Protein AF-A0A920V8M3-F1 (afdb_monomer)

Mean predicted aligned error: 4.33 Å

Solvent-accessible surface area (backbone atoms only — not comparable to full-atom values): 5786 Å² total; per-residue (Å²): 104,64,80,65,46,64,76,79,53,46,69,82,74,46,95,46,89,84,60,59,74,86,67,66,37,72,66,53,46,42,74,74,75,48,91,68,77,54,59,65,54,38,44,53,54,52,53,56,46,32,76,75,71,44,91,77,96,76,86,83,84,87,78,88,79,68,88,48,63,67,62,50,50,50,51,52,51,42,42,62,73,56,25,46,66,68,74,72,112

Nearest PDB structures (foldseek):
  4uwm-assembly1_A  TM=8.242E-01  e=7.906E-02  Pseudomonas putida
  4uwm-assembly1_B  TM=8.291E-01  e=1.209E-01  Pseudomonas putida

Foldseek 3Di:
DCVCPVVPPVVVQDPDPPDDSVPSDPVSSCVPPPQDDALVSSLVVVVVVCVVVPDDDDDDDDDDDCPPPVVSVVVVVSCVPPNVVVVVD

Secondary structure (DSSP, 8-state):
-HHHHTTS-GGGG-SSTTS-GGG--HHHHHHHH---SSHHHHHHHHHHHHHHH---S---------SSHHHHHHHHHHIIIIIHHHH--

Sequence (89 aa):
MKKLIGNGRPDLFKHDRDMPDSDVTLDYVLDSMVICGTSESVVEQIEAFKDITGEFGTLVYAAHDWVNPELSKRSMELMANEVMPRLNK

pLDDT: mean 90.85, std 8.12, range [57.75, 98.44]

Structure (mmCIF, N/CA/C/O backbone):
data_AF-A0A920V8M3-F1
#
_entry.id   AF-A0A920V8M3-F1
#
loop_
_atom_site.group_PDB
_atom_site.id
_atom_site.type_symbol
_atom_site.label_atom_id
_atom_site.label_alt_id
_atom_site.label_comp_id
_atom_site.label_asym_id
_atom_site.label_entity_id
_atom_site.label_seq_id
_atom_site.pdbx_PDB_ins_code
_atom_site.Cartn_x
_atom_site.Cartn_y
_atom_site.Cartn_z
_atom_site.occupancy
_atom_site.B_iso_or_equiv
_atom_site.auth_seq_id
_atom_site.auth_comp_id
_atom_site.auth_asym_id
_atom_site.auth_atom_id
_atom_site.pdbx_PDB_model_num
ATOM 1 N N . MET A 1 1 ? 18.197 0.589 -10.719 1.00 57.75 1 MET A N 1
ATOM 2 C CA . MET A 1 1 ? 17.686 -0.431 -11.666 1.00 57.75 1 MET A CA 1
ATOM 3 C C . MET A 1 1 ? 18.342 -1.804 -11.526 1.00 57.75 1 MET A C 1
ATOM 5 O O . MET A 1 1 ? 17.615 -2.785 -11.469 1.00 57.75 1 MET A O 1
ATOM 9 N N . LYS A 1 2 ? 19.679 -1.915 -11.393 1.00 61.53 2 LYS A N 1
ATOM 10 C CA . LYS A 1 2 ? 20.377 -3.221 -11.301 1.00 61.53 2 LYS A CA 1
ATOM 11 C C . LYS A 1 2 ? 19.827 -4.173 -10.216 1.00 61.53 2 LYS A C 1
ATOM 13 O O . LYS A 1 2 ? 19.920 -5.374 -10.388 1.00 61.53 2 LYS A O 1
ATOM 18 N N . LYS A 1 3 ? 19.216 -3.658 -9.138 1.00 71.00 3 LYS A N 1
ATOM 19 C CA . LYS A 1 3 ? 18.602 -4.473 -8.070 1.00 71.00 3 LYS A CA 1
ATOM 20 C C . LYS A 1 3 ? 17.269 -5.136 -8.470 1.00 71.00 3 LYS A C 1
ATOM 22 O O . LYS A 1 3 ? 17.029 -6.253 -8.040 1.00 71.00 3 LYS A O 1
ATOM 27 N N . LEU A 1 4 ? 16.430 -4.470 -9.275 1.00 75.44 4 LEU A N 1
ATOM 28 C CA . LEU A 1 4 ? 15.112 -4.987 -9.686 1.00 75.44 4 LEU A CA 1
ATOM 29 C C . LEU A 1 4 ? 15.243 -5.976 -10.854 1.00 75.44 4 LEU A C 1
ATOM 31 O O . LEU A 1 4 ? 14.701 -7.072 -10.811 1.00 75.44 4 LEU A O 1
ATOM 35 N N . ILE A 1 5 ? 16.034 -5.619 -11.868 1.00 81.19 5 ILE A N 1
ATOM 36 C CA . ILE A 1 5 ? 16.174 -6.414 -13.100 1.00 81.19 5 ILE A CA 1
ATOM 37 C C . ILE A 1 5 ? 17.410 -7.327 -13.050 1.00 81.19 5 ILE A C 1
ATOM 39 O O . ILE A 1 5 ? 17.397 -8.455 -13.534 1.00 81.19 5 ILE A O 1
ATOM 43 N N . GLY A 1 6 ? 18.501 -6.868 -12.431 1.00 76.25 6 GLY A N 1
ATOM 44 C CA . GLY A 1 6 ? 19.824 -7.495 -12.552 1.00 76.25 6 GLY A CA 1
ATOM 45 C C . GLY A 1 6 ? 20.010 -8.819 -11.809 1.00 76.25 6 GLY A C 1
ATOM 46 O O . GLY A 1 6 ? 21.049 -9.445 -11.985 1.00 76.25 6 GLY A O 1
ATOM 47 N N . ASN A 1 7 ? 19.016 -9.266 -11.034 1.00 78.12 7 ASN A N 1
ATOM 48 C CA . ASN A 1 7 ? 18.996 -10.594 -10.407 1.00 78.12 7 ASN A CA 1
ATOM 49 C C . ASN A 1 7 ? 18.264 -11.654 -11.262 1.00 78.12 7 ASN A C 1
ATOM 51 O O . ASN A 1 7 ? 18.017 -12.759 -10.783 1.00 78.12 7 ASN A O 1
ATOM 55 N N . GLY A 1 8 ? 17.908 -11.337 -12.516 1.00 78.00 8 GLY A N 1
ATOM 56 C CA . GLY A 1 8 ? 17.398 -12.309 -13.495 1.00 78.00 8 GLY A CA 1
ATOM 57 C C . GLY A 1 8 ? 15.927 -12.701 -13.330 1.00 78.00 8 GLY A C 1
ATOM 58 O O . GLY A 1 8 ? 15.523 -13.758 -13.809 1.00 78.00 8 GLY A O 1
ATOM 59 N N . ARG A 1 9 ? 15.123 -11.889 -12.629 1.00 82.62 9 ARG A N 1
ATOM 60 C CA . ARG A 1 9 ? 13.674 -12.110 -12.437 1.00 82.62 9 ARG A CA 1
ATOM 61 C C . ARG A 1 9 ? 12.831 -10.832 -12.635 1.00 82.62 9 ARG A C 1
ATOM 63 O O . ARG A 1 9 ? 11.992 -10.544 -11.783 1.00 82.62 9 ARG A O 1
ATOM 70 N N . PRO A 1 10 ? 13.027 -10.064 -13.725 1.00 85.19 10 PRO A N 1
ATOM 71 C CA . PRO A 1 10 ? 12.270 -8.831 -13.964 1.00 85.19 10 PRO A CA 1
ATOM 72 C C . PRO A 1 10 ? 10.761 -9.073 -14.108 1.00 85.19 10 PRO A C 1
ATOM 74 O O . PRO A 1 10 ? 9.972 -8.216 -13.727 1.00 85.19 10 PRO A O 1
ATOM 77 N N . ASP A 1 11 ? 10.358 -10.260 -14.572 1.00 88.62 11 ASP A N 1
ATOM 78 C CA . ASP A 1 11 ? 8.952 -10.628 -14.787 1.00 88.62 11 ASP A CA 1
ATOM 79 C C . ASP A 1 11 ? 8.092 -10.596 -13.517 1.00 88.62 11 ASP A C 1
ATOM 81 O O . ASP A 1 11 ? 6.875 -10.512 -13.614 1.00 88.62 11 ASP A O 1
ATOM 85 N N . LEU A 1 12 ? 8.698 -10.634 -12.323 1.00 88.38 12 LEU A N 1
ATOM 86 C CA . LEU A 1 12 ? 7.966 -10.499 -11.057 1.00 88.38 12 LEU A CA 1
ATOM 87 C C . LEU A 1 12 ? 7.331 -9.118 -10.872 1.00 88.38 12 LEU A C 1
ATOM 89 O O . LEU A 1 12 ? 6.433 -8.972 -10.051 1.00 88.38 12 LEU A O 1
ATOM 93 N N . PHE A 1 13 ? 7.825 -8.117 -11.596 1.00 90.31 13 PHE A N 1
ATOM 94 C CA . PHE A 1 13 ? 7.393 -6.733 -11.462 1.00 90.31 13 PHE A CA 1
ATOM 95 C C . PHE A 1 13 ? 6.535 -6.272 -12.647 1.00 90.31 13 PHE A C 1
ATOM 97 O O . PHE A 1 13 ? 6.002 -5.166 -12.627 1.00 90.31 13 PHE A O 1
ATOM 104 N N . LYS A 1 14 ? 6.396 -7.088 -13.695 1.00 92.69 14 LYS A N 1
ATOM 105 C CA . LYS A 1 14 ? 5.644 -6.720 -14.896 1.00 92.69 14 LYS A CA 1
ATOM 106 C C . LYS A 1 14 ? 4.181 -7.133 -14.762 1.00 92.69 14 LYS A C 1
ATOM 108 O O . LYS A 1 14 ? 3.891 -8.261 -14.376 1.00 92.69 14 LYS A O 1
ATOM 113 N N . HIS A 1 15 ? 3.270 -6.240 -15.139 1.00 90.50 15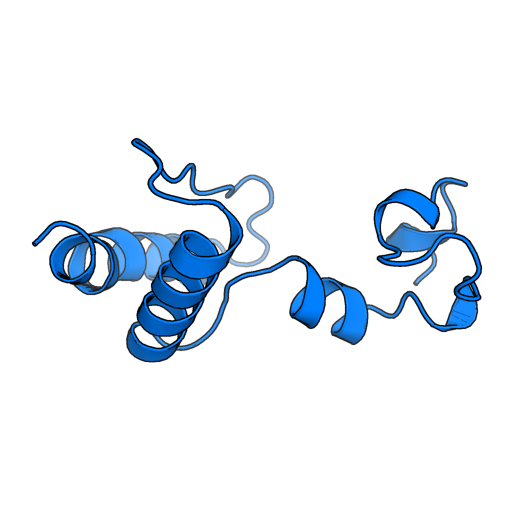 HIS A N 1
ATOM 114 C CA . HIS A 1 15 ? 1.849 -6.575 -15.262 1.00 90.50 15 HIS A CA 1
ATOM 115 C C . HIS A 1 15 ? 1.563 -7.402 -16.530 1.00 90.50 15 HIS A C 1
ATOM 117 O O . HIS A 1 15 ? 0.637 -8.209 -16.539 1.00 90.50 15 HIS A O 1
ATOM 123 N N . ASP A 1 16 ? 2.385 -7.232 -17.573 1.00 91.81 16 ASP A N 1
ATOM 124 C CA . ASP A 1 16 ? 2.370 -8.006 -18.815 1.00 91.81 16 ASP A CA 1
ATOM 125 C C . ASP A 1 16 ? 3.755 -8.622 -19.064 1.00 91.81 16 ASP A C 1
ATOM 127 O O . ASP A 1 16 ? 4.786 -7.962 -18.931 1.00 91.81 16 ASP A O 1
ATOM 131 N N . ARG A 1 17 ? 3.789 -9.895 -19.453 1.00 89.56 17 ARG A N 1
ATOM 132 C CA . ARG A 1 17 ? 5.032 -10.619 -19.742 1.00 89.56 17 ARG A CA 1
ATOM 133 C C . ARG A 1 17 ? 5.783 -10.051 -20.947 1.00 89.56 17 ARG A C 1
ATOM 135 O O . ARG A 1 17 ? 7.006 -10.189 -20.985 1.00 89.56 17 ARG A O 1
ATOM 142 N N . ASP A 1 18 ? 5.084 -9.405 -21.876 1.00 93.50 18 ASP A N 1
ATOM 143 C CA . ASP A 1 18 ? 5.679 -8.824 -23.084 1.00 93.50 18 ASP A CA 1
ATOM 144 C C . ASP A 1 18 ? 6.248 -7.410 -22.853 1.00 93.50 18 ASP A C 1
ATOM 146 O O . ASP A 1 18 ? 6.935 -6.862 -23.719 1.00 93.50 18 ASP A O 1
ATOM 150 N N . MET A 1 19 ? 6.025 -6.822 -21.670 1.00 93.75 19 MET A N 1
ATOM 151 C CA . MET A 1 19 ? 6.607 -5.534 -21.288 1.00 93.75 19 MET A CA 1
ATOM 152 C C . MET A 1 19 ? 8.149 -5.612 -21.301 1.00 93.75 19 MET A C 1
ATOM 154 O O . MET A 1 19 ? 8.729 -6.541 -20.718 1.00 93.75 19 MET A O 1
ATOM 158 N N . PRO A 1 20 ? 8.850 -4.652 -21.935 1.00 93.31 20 PRO A N 1
ATOM 159 C CA . PRO A 1 20 ? 10.304 -4.679 -22.003 1.00 93.31 20 PRO A CA 1
ATOM 160 C C . PRO A 1 20 ? 10.919 -4.398 -20.626 1.00 93.31 20 PRO A C 1
ATOM 162 O O . PRO A 1 20 ? 10.436 -3.569 -19.858 1.00 93.31 20 PRO A O 1
ATOM 165 N N . ASP A 1 21 ? 12.038 -5.058 -20.318 1.00 91.69 21 ASP A N 1
ATOM 166 C CA . ASP A 1 21 ? 12.721 -4.908 -19.023 1.00 91.69 21 ASP A CA 1
ATOM 167 C C . ASP A 1 21 ? 13.119 -3.456 -18.721 1.00 91.69 21 ASP A C 1
ATOM 169 O O . ASP A 1 21 ? 13.168 -3.061 -17.558 1.00 91.69 21 ASP A O 1
ATOM 173 N N . SER A 1 22 ? 13.398 -2.653 -19.754 1.00 91.12 22 SER A N 1
ATOM 174 C CA . SER A 1 22 ? 13.737 -1.231 -19.616 1.00 91.12 22 SER A CA 1
ATOM 175 C C . SER A 1 22 ? 12.654 -0.418 -18.917 1.00 91.12 22 SER A C 1
ATOM 177 O O . SER A 1 22 ? 12.978 0.569 -18.256 1.00 91.12 22 SER A O 1
ATOM 179 N N . ASP A 1 23 ? 11.401 -0.849 -19.040 1.00 91.62 23 ASP A N 1
ATOM 180 C CA . ASP A 1 23 ? 10.245 -0.115 -18.542 1.00 91.62 23 ASP A CA 1
ATOM 181 C C . ASP A 1 23 ? 9.943 -0.472 -17.078 1.00 91.62 23 ASP A C 1
ATOM 183 O O . ASP A 1 23 ? 9.154 0.208 -16.426 1.00 91.62 23 ASP A O 1
ATOM 187 N N . VAL A 1 24 ? 10.618 -1.485 -16.515 1.00 92.00 24 VAL A N 1
ATOM 188 C CA . VAL A 1 24 ? 10.557 -1.830 -15.084 1.00 92.00 24 VAL A CA 1
ATOM 189 C C . VAL A 1 24 ? 11.394 -0.829 -14.281 1.00 92.00 24 VAL A C 1
ATOM 191 O O . VAL A 1 24 ? 12.464 -1.145 -13.750 1.00 92.00 24 VAL A O 1
ATOM 194 N N . THR A 1 25 ? 10.930 0.419 -14.237 1.00 90.75 25 THR A N 1
ATOM 195 C CA . THR A 1 25 ? 11.560 1.520 -13.500 1.00 90.75 25 THR A CA 1
ATOM 196 C C . THR A 1 25 ? 11.218 1.480 -12.013 1.00 90.75 25 THR A C 1
ATOM 198 O O . THR A 1 25 ? 10.317 0.762 -11.589 1.00 90.75 25 THR A O 1
ATOM 201 N N . LEU A 1 26 ? 11.955 2.238 -11.189 1.00 88.75 26 LEU A N 1
ATOM 202 C CA . LEU A 1 26 ? 11.600 2.374 -9.773 1.00 88.75 26 LEU A CA 1
ATOM 203 C C . LEU A 1 26 ? 10.198 2.973 -9.623 1.00 88.75 26 LEU A C 1
ATOM 205 O O . LEU A 1 26 ? 9.401 2.417 -8.881 1.00 88.75 26 LEU A O 1
ATOM 209 N N . ASP A 1 27 ? 9.911 4.052 -10.351 1.00 92.00 27 ASP A N 1
ATOM 210 C CA . ASP A 1 27 ? 8.624 4.748 -10.289 1.00 92.00 27 ASP A CA 1
ATOM 211 C C . ASP A 1 27 ? 7.487 3.818 -10.715 1.00 92.00 27 ASP A C 1
ATOM 213 O O . ASP A 1 27 ? 6.537 3.638 -9.965 1.00 92.00 27 ASP A O 1
ATOM 217 N N . TYR A 1 28 ? 7.652 3.098 -11.830 1.00 92.88 28 TYR A N 1
ATOM 218 C CA . TYR A 1 28 ? 6.678 2.096 -12.267 1.00 92.88 28 TYR A CA 1
ATOM 219 C C . TYR A 1 28 ? 6.424 1.023 -11.194 1.00 92.88 28 TYR A C 1
ATOM 221 O O . TYR A 1 28 ? 5.279 0.641 -10.956 1.00 92.88 28 TYR A O 1
ATOM 229 N N . VAL A 1 29 ? 7.470 0.529 -10.522 1.00 91.56 29 VAL A N 1
ATOM 230 C CA . VAL A 1 29 ? 7.319 -0.469 -9.450 1.00 91.56 29 VAL A CA 1
ATOM 231 C C . VAL A 1 29 ? 6.601 0.110 -8.231 1.00 91.56 29 VAL A C 1
ATOM 233 O O . VAL A 1 29 ? 5.766 -0.576 -7.645 1.00 91.56 29 VAL A O 1
ATOM 236 N N . LEU A 1 30 ? 6.908 1.349 -7.845 1.00 90.94 30 LEU A N 1
ATOM 237 C CA . LEU A 1 30 ? 6.227 2.019 -6.737 1.00 90.94 30 LEU A CA 1
ATOM 238 C C . LEU A 1 30 ? 4.745 2.232 -7.063 1.00 90.94 30 LEU A C 1
ATOM 240 O O . LEU A 1 30 ? 3.899 1.815 -6.278 1.00 90.94 30 LEU A O 1
ATOM 244 N N . ASP A 1 31 ? 4.438 2.764 -8.242 1.00 92.75 31 ASP A N 1
ATO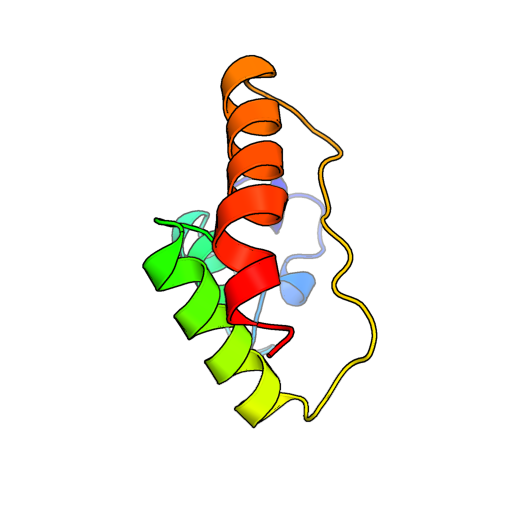M 245 C CA . ASP A 1 31 ? 3.067 3.063 -8.665 1.00 92.75 31 ASP A CA 1
ATOM 246 C C . ASP A 1 31 ? 2.207 1.800 -8.841 1.00 92.75 31 ASP A C 1
ATOM 248 O O . ASP A 1 31 ? 0.999 1.831 -8.616 1.00 92.75 31 ASP A O 1
ATOM 252 N N . SER A 1 32 ? 2.810 0.676 -9.245 1.00 92.25 32 SER A N 1
ATOM 253 C CA . SER A 1 32 ? 2.075 -0.569 -9.527 1.00 92.25 32 SER A CA 1
ATOM 254 C C . SER A 1 32 ? 1.934 -1.516 -8.336 1.00 92.25 32 SER A C 1
ATOM 256 O O . SER A 1 32 ? 1.017 -2.336 -8.325 1.00 92.25 32 SER A O 1
ATOM 258 N N . MET A 1 33 ? 2.842 -1.462 -7.355 1.00 91.50 33 MET A N 1
ATOM 259 C CA . MET A 1 33 ? 2.925 -2.480 -6.295 1.00 91.50 33 MET A CA 1
ATOM 260 C C . MET A 1 33 ? 2.978 -1.916 -4.875 1.00 91.50 33 MET A C 1
ATOM 262 O O . MET A 1 33 ? 3.017 -2.697 -3.921 1.00 91.50 33 MET A O 1
ATOM 266 N N . VAL A 1 34 ? 2.993 -0.592 -4.699 1.00 93.50 34 VAL A N 1
ATOM 267 C CA . VAL A 1 34 ? 3.094 0.032 -3.376 1.00 93.50 34 VAL A CA 1
ATOM 268 C C . VAL A 1 34 ? 1.931 0.987 -3.143 1.00 93.50 34 VAL A C 1
ATOM 270 O O . VAL A 1 34 ? 1.761 1.968 -3.852 1.00 93.50 34 VAL A O 1
ATOM 273 N N . ILE A 1 35 ? 1.180 0.747 -2.068 1.00 96.00 35 ILE A N 1
ATOM 274 C CA . ILE A 1 35 ? 0.199 1.708 -1.558 1.00 96.00 35 ILE A CA 1
ATOM 275 C C . ILE A 1 35 ? 0.932 2.686 -0.643 1.00 96.00 35 ILE A C 1
ATOM 277 O O . ILE A 1 35 ? 1.440 2.303 0.416 1.00 96.00 35 ILE A O 1
ATOM 281 N N . CYS A 1 36 ? 1.009 3.952 -1.045 1.00 95.19 36 CYS A N 1
ATOM 282 C CA . CYS A 1 36 ? 1.662 4.997 -0.262 1.00 95.19 36 CYS A CA 1
ATOM 283 C C . CYS A 1 36 ? 1.067 6.381 -0.548 1.00 95.19 36 CYS A C 1
ATOM 285 O O . CYS A 1 36 ? 0.358 6.574 -1.533 1.00 95.19 36 CYS A O 1
ATOM 287 N N . GLY A 1 37 ? 1.348 7.3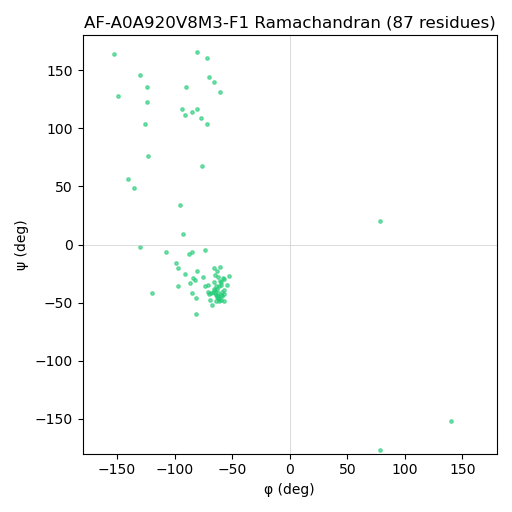48 0.329 1.00 95.81 37 GLY A N 1
ATOM 288 C CA . GLY A 1 37 ? 0.869 8.722 0.194 1.00 95.81 37 GLY A CA 1
ATOM 289 C C . GLY A 1 37 ? 0.453 9.323 1.532 1.00 95.81 37 GLY A C 1
ATOM 290 O O . GLY A 1 37 ? 0.972 8.960 2.588 1.00 95.81 37 GLY A O 1
ATOM 291 N N . THR A 1 38 ? -0.494 10.258 1.483 1.00 98.19 38 THR A N 1
ATOM 292 C CA . THR A 1 38 ? -1.180 10.764 2.679 1.00 98.19 38 THR A CA 1
ATOM 293 C C . THR A 1 38 ? -2.132 9.704 3.239 1.00 98.19 38 THR A C 1
ATOM 295 O O . THR A 1 38 ? -2.557 8.803 2.517 1.00 98.19 38 THR A O 1
ATOM 298 N N . SER A 1 39 ? -2.528 9.826 4.511 1.00 98.06 39 SER A N 1
ATOM 299 C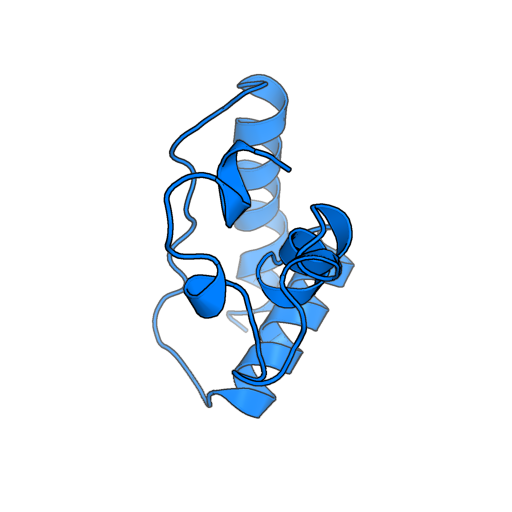 CA . SER A 1 39 ? -3.504 8.912 5.125 1.00 98.06 39 SER A CA 1
ATOM 300 C C . SER A 1 39 ? -4.817 8.823 4.333 1.00 98.06 39 SER A C 1
ATOM 302 O O . SER A 1 39 ? -5.428 7.764 4.291 1.00 98.06 39 SER A O 1
ATOM 304 N N . GLU A 1 40 ? -5.257 9.926 3.719 1.00 98.44 40 GLU A N 1
ATOM 305 C CA . GLU A 1 40 ? -6.457 9.981 2.872 1.00 98.44 40 GLU A CA 1
ATOM 306 C C . GLU A 1 40 ? -6.273 9.172 1.585 1.00 98.44 40 GLU A C 1
ATOM 308 O O . GLU A 1 40 ? -7.046 8.255 1.328 1.00 98.44 40 GLU A O 1
ATOM 313 N N . SER A 1 41 ? -5.189 9.421 0.846 1.00 98.25 41 SER A N 1
ATOM 314 C CA . SER A 1 41 ? -4.905 8.693 -0.395 1.00 98.25 41 SER A CA 1
ATOM 315 C C . SER A 1 41 ? -4.717 7.192 -0.157 1.00 98.25 41 SER A C 1
ATOM 317 O O . SER A 1 41 ? -5.151 6.377 -0.965 1.00 98.25 41 SER A O 1
ATOM 319 N N . VAL A 1 42 ? -4.112 6.800 0.968 1.00 97.94 42 VAL A N 1
ATOM 320 C CA . VAL A 1 42 ? -3.954 5.382 1.326 1.00 97.94 42 VAL A CA 1
ATOM 321 C C . VAL A 1 42 ? -5.307 4.712 1.586 1.00 97.94 42 VAL A C 1
ATOM 323 O O . VAL A 1 42 ? -5.495 3.567 1.181 1.00 97.94 42 VAL A O 1
ATOM 326 N N . VAL A 1 43 ? -6.264 5.402 2.220 1.00 98.06 43 VAL A N 1
ATOM 327 C CA . VAL A 1 43 ? -7.631 4.875 2.395 1.00 98.06 43 VAL A CA 1
ATOM 328 C C . VAL A 1 43 ? -8.290 4.648 1.039 1.00 98.06 43 VAL A C 1
ATOM 330 O O . VAL A 1 43 ? -8.797 3.557 0.796 1.00 98.06 43 VAL A O 1
ATOM 333 N N . GLU A 1 44 ? -8.235 5.639 0.148 1.00 98.25 44 GLU A N 1
ATOM 334 C CA . GLU A 1 44 ? -8.816 5.543 -1.198 1.00 98.25 44 GLU A CA 1
ATOM 335 C C . GLU A 1 44 ? -8.212 4.390 -2.004 1.00 98.25 44 GLU A C 1
ATOM 337 O O . GLU A 1 44 ? -8.941 3.612 -2.614 1.00 98.25 44 GLU A O 1
ATOM 342 N N 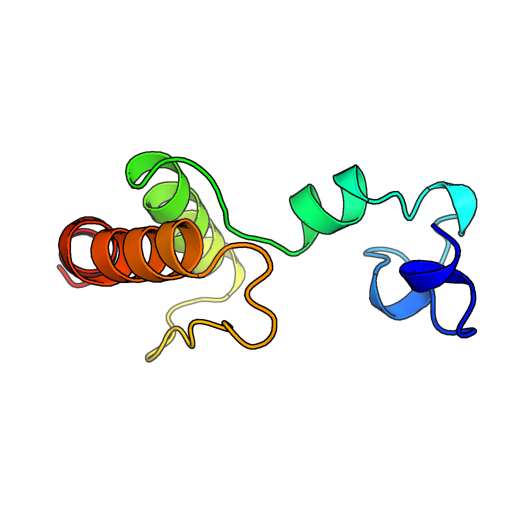. GLN A 1 45 ? -6.887 4.232 -1.964 1.00 98.00 45 GLN A N 1
ATOM 343 C CA . GLN A 1 45 ? -6.195 3.138 -2.648 1.00 98.00 45 GLN A CA 1
ATOM 344 C C . GLN A 1 45 ? -6.591 1.762 -2.095 1.00 98.00 45 GLN A C 1
ATOM 346 O O . GLN A 1 45 ? -6.743 0.818 -2.867 1.00 98.00 45 GLN A O 1
ATOM 351 N N . ILE A 1 46 ? -6.780 1.627 -0.777 1.00 97.06 46 ILE A N 1
ATOM 352 C CA . ILE A 1 46 ? -7.200 0.355 -0.173 1.00 97.06 46 ILE A CA 1
ATOM 353 C C . ILE A 1 46 ? -8.657 0.029 -0.521 1.00 97.06 46 ILE A C 1
ATOM 355 O O . ILE A 1 46 ? -8.951 -1.125 -0.824 1.00 97.06 46 ILE A O 1
ATOM 359 N N . GLU A 1 47 ? -9.558 1.013 -0.516 1.00 96.69 47 GLU A N 1
ATOM 360 C CA . GLU A 1 47 ? -10.945 0.820 -0.967 1.00 96.69 47 GLU A CA 1
ATOM 361 C C . GLU A 1 47 ? -10.991 0.423 -2.452 1.00 96.69 47 GLU A C 1
ATOM 363 O O . GLU A 1 47 ? -11.588 -0.595 -2.797 1.00 96.69 47 GLU A O 1
ATOM 368 N N . ALA A 1 48 ? -10.242 1.114 -3.319 1.00 96.75 48 ALA A N 1
ATOM 369 C CA . ALA A 1 48 ? -10.118 0.731 -4.728 1.00 96.75 48 ALA A CA 1
ATOM 370 C C . ALA A 1 48 ? -9.528 -0.681 -4.906 1.00 96.75 48 ALA A C 1
ATOM 372 O O . ALA A 1 48 ? -9.868 -1.404 -5.841 1.00 96.75 48 ALA A O 1
ATOM 373 N N . PHE A 1 49 ? -8.648 -1.112 -4.000 1.00 96.06 49 PHE A N 1
ATOM 374 C CA . PHE A 1 49 ? -8.111 -2.468 -4.021 1.00 96.06 49 PHE A CA 1
ATOM 375 C C . PHE A 1 49 ? -9.153 -3.525 -3.620 1.00 96.06 49 PHE A C 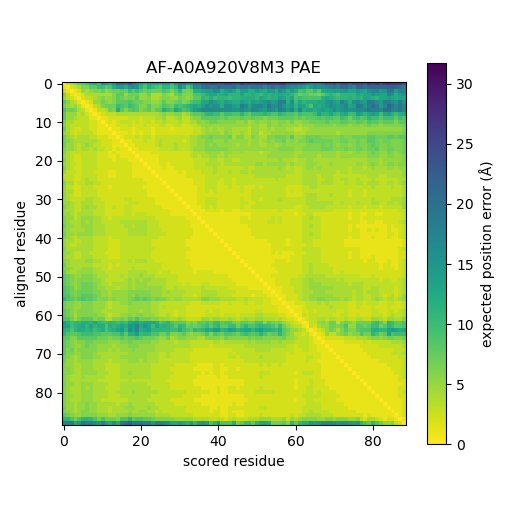1
ATOM 377 O O . PHE A 1 49 ? -9.156 -4.621 -4.192 1.00 96.06 49 PHE A O 1
ATOM 384 N N . LYS A 1 50 ? -10.069 -3.209 -2.693 1.00 95.62 50 LYS A N 1
ATOM 385 C CA . LYS A 1 50 ? -11.222 -4.070 -2.369 1.00 95.62 50 LYS A CA 1
ATOM 386 C C . LYS A 1 50 ? -12.166 -4.218 -3.564 1.00 95.62 50 LYS A C 1
ATOM 388 O O . LYS A 1 50 ? -12.649 -5.321 -3.799 1.00 95.62 50 LYS A O 1
ATOM 393 N N . ASP A 1 51 ? -12.356 -3.175 -4.375 1.00 96.56 51 ASP A N 1
ATOM 394 C CA . ASP A 1 51 ? -13.165 -3.272 -5.605 1.00 96.56 51 ASP A CA 1
ATOM 395 C C . ASP A 1 51 ? -12.598 -4.299 -6.605 1.00 96.56 51 ASP A C 1
ATOM 397 O O . ASP A 1 51 ? -13.344 -4.949 -7.339 1.00 96.56 51 ASP A O 1
ATOM 401 N N . ILE A 1 52 ? -11.272 -4.473 -6.623 1.00 95.19 52 ILE A N 1
ATOM 402 C CA . ILE A 1 52 ? -10.574 -5.412 -7.514 1.00 95.19 52 ILE A CA 1
ATOM 403 C C . ILE A 1 52 ? -10.532 -6.826 -6.921 1.00 95.19 52 ILE A C 1
ATOM 405 O O . ILE A 1 52 ? -10.687 -7.813 -7.642 1.00 95.19 52 ILE A O 1
ATOM 409 N N . THR A 1 53 ? -10.273 -6.939 -5.618 1.00 95.38 53 THR A N 1
ATOM 410 C CA . THR A 1 53 ? -9.981 -8.224 -4.957 1.00 95.38 53 THR A CA 1
ATOM 411 C C . THR A 1 53 ? -11.173 -8.844 -4.233 1.00 95.38 53 THR A C 1
ATOM 413 O O . THR A 1 53 ? -11.152 -10.042 -3.941 1.00 95.38 53 THR A O 1
ATOM 416 N N . GLY A 1 54 ? -12.220 -8.061 -3.982 1.00 95.06 54 GLY A N 1
ATOM 417 C CA . GLY A 1 54 ? -13.259 -8.369 -3.009 1.00 95.06 54 GLY A CA 1
ATOM 418 C C . GLY A 1 54 ? -12.815 -8.070 -1.574 1.00 95.06 54 GLY A C 1
ATOM 419 O O . GLY A 1 54 ? -11.720 -7.579 -1.307 1.00 95.06 54 GLY A O 1
ATOM 420 N N . GLU A 1 55 ? -13.689 -8.389 -0.623 1.00 93.56 55 GLU A N 1
ATOM 421 C CA . GLU A 1 55 ? -13.402 -8.208 0.799 1.00 93.56 55 GLU A CA 1
ATOM 422 C C . GLU A 1 55 ? -12.274 -9.131 1.279 1.00 93.56 55 GLU A C 1
ATOM 424 O O . GLU A 1 55 ? -12.229 -10.322 0.956 1.00 93.56 55 GLU A O 1
ATOM 429 N N . PHE A 1 56 ? -11.398 -8.602 2.134 1.00 93.56 56 PHE A N 1
ATOM 430 C CA . PHE A 1 56 ? -10.356 -9.367 2.814 1.00 93.56 56 PHE A CA 1
ATOM 431 C C . PHE A 1 56 ? -10.368 -9.086 4.318 1.00 93.56 56 PHE A C 1
ATOM 433 O O . PHE A 1 56 ? -10.634 -7.977 4.770 1.00 93.56 56 PHE A O 1
ATOM 440 N N . GLY A 1 57 ? -10.053 -10.105 5.121 1.00 91.25 57 GLY A N 1
ATOM 441 C CA . GLY A 1 57 ? -10.140 -9.995 6.581 1.00 91.25 57 GLY A CA 1
ATOM 442 C C . GLY A 1 57 ? -8.950 -9.299 7.245 1.00 91.25 57 GLY A C 1
ATOM 443 O O . GLY A 1 57 ? -9.058 -8.829 8.374 1.00 91.25 57 GLY A O 1
ATOM 444 N N . THR A 1 58 ? -7.777 -9.267 6.609 1.00 92.31 58 THR A N 1
ATOM 445 C CA . THR A 1 58 ? -6.567 -8.711 7.231 1.00 92.31 58 THR A CA 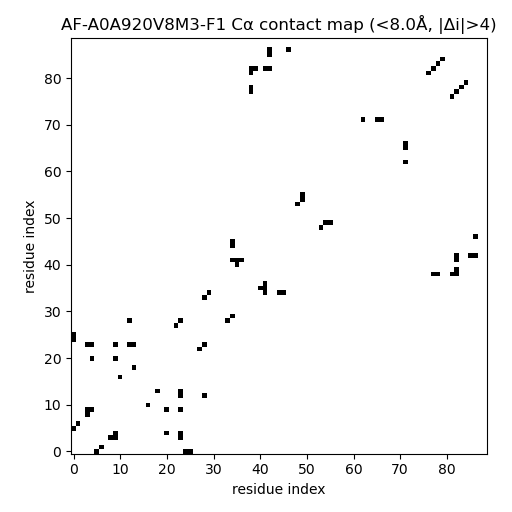1
ATOM 446 C C . THR A 1 58 ? -5.638 -8.109 6.192 1.00 92.31 58 THR A C 1
ATOM 448 O O . THR A 1 58 ? -5.232 -8.785 5.251 1.00 92.31 58 THR A O 1
ATOM 451 N N . LEU A 1 59 ? -5.246 -6.856 6.422 1.00 92.88 59 LEU A N 1
ATOM 452 C CA . LEU A 1 59 ? -4.172 -6.189 5.698 1.00 92.88 59 LEU A CA 1
ATOM 453 C C . LEU A 1 59 ? -2.856 -6.363 6.467 1.00 92.88 59 LEU A C 1
ATOM 455 O O . LEU A 1 59 ? -2.721 -5.883 7.593 1.00 92.88 59 LEU A O 1
ATOM 459 N N . VAL A 1 60 ? -1.882 -7.051 5.871 1.00 93.12 60 VAL A N 1
ATOM 460 C CA . VAL A 1 60 ? -0.562 -7.259 6.484 1.00 93.12 60 VAL A CA 1
ATOM 461 C C . VAL A 1 60 ? 0.379 -6.134 6.062 1.00 93.12 60 VAL A C 1
ATOM 463 O O . VAL A 1 60 ? 0.779 -6.046 4.905 1.00 93.12 60 VAL A O 1
ATOM 466 N N . TYR A 1 61 ? 0.758 -5.279 7.012 1.00 91.06 61 TYR A N 1
ATOM 467 C CA . TYR A 1 61 ? 1.685 -4.176 6.765 1.00 91.06 61 TYR A CA 1
ATOM 468 C C . TYR A 1 61 ? 3.131 -4.696 6.682 1.00 91.06 61 TYR A C 1
ATOM 470 O O . TYR A 1 61 ? 3.725 -5.084 7.690 1.00 91.06 61 TYR A O 1
ATOM 478 N N . ALA A 1 62 ? 3.712 -4.700 5.482 1.00 87.38 62 ALA A N 1
ATOM 479 C CA . ALA A 1 62 ? 5.095 -5.122 5.269 1.00 87.38 62 ALA A CA 1
ATOM 480 C C . ALA A 1 62 ? 6.078 -3.990 5.626 1.00 87.38 62 ALA A C 1
ATOM 482 O O . ALA A 1 62 ? 6.088 -2.939 4.990 1.00 87.38 62 ALA A O 1
ATOM 483 N N . ALA A 1 63 ? 6.929 -4.204 6.636 1.00 76.81 63 ALA A N 1
ATOM 484 C CA . ALA A 1 63 ? 7.862 -3.187 7.141 1.00 76.81 63 ALA A CA 1
ATOM 485 C C . ALA A 1 63 ? 9.233 -3.774 7.507 1.00 76.81 63 ALA A C 1
ATOM 487 O O . ALA A 1 63 ? 9.678 -3.662 8.646 1.00 76.81 63 ALA A O 1
ATOM 488 N N . HIS A 1 64 ? 9.886 -4.440 6.555 1.00 73.25 64 HIS A N 1
ATOM 489 C CA . HIS A 1 64 ? 11.111 -5.200 6.831 1.00 73.25 64 HIS A CA 1
ATOM 490 C C . HIS A 1 64 ? 12.403 -4.368 6.763 1.00 73.25 64 HIS A C 1
ATOM 492 O O . HIS A 1 64 ? 13.305 -4.605 7.560 1.00 73.25 64 HIS A O 1
ATOM 498 N N . ASP A 1 65 ? 12.473 -3.357 5.889 1.00 73.44 65 ASP A N 1
ATOM 499 C CA . ASP A 1 65 ? 13.724 -2.648 5.577 1.00 73.44 65 ASP A CA 1
ATOM 500 C C . ASP A 1 65 ? 13.615 -1.136 5.838 1.00 73.44 65 ASP A C 1
ATOM 502 O O . ASP A 1 65 ? 13.474 -0.321 4.922 1.00 73.44 65 ASP A O 1
ATOM 506 N N . TRP A 1 66 ? 13.659 -0.735 7.111 1.00 81.94 66 TRP A N 1
ATOM 507 C CA . TRP A 1 66 ? 13.576 0.680 7.492 1.00 81.94 66 TRP A CA 1
ATOM 508 C C . TRP A 1 66 ? 14.858 1.435 7.134 1.00 81.94 66 TRP A C 1
ATOM 510 O O . TRP A 1 66 ? 15.855 1.365 7.850 1.00 81.94 66 TRP A O 1
ATOM 520 N N . VAL A 1 67 ? 14.809 2.223 6.058 1.00 87.69 67 VAL A N 1
ATOM 521 C CA . VAL A 1 67 ? 15.880 3.180 5.722 1.00 87.69 67 VAL A CA 1
ATOM 522 C C . VAL A 1 67 ? 15.920 4.325 6.739 1.00 87.69 67 VAL A C 1
ATOM 524 O O . VAL A 1 67 ? 16.993 4.723 7.185 1.00 87.69 67 VAL A O 1
ATOM 527 N N . ASN A 1 68 ? 14.748 4.834 7.133 1.00 94.00 68 ASN A N 1
ATOM 528 C CA . ASN A 1 68 ? 14.595 5.832 8.187 1.00 94.00 68 ASN A CA 1
ATOM 529 C C . ASN A 1 68 ? 13.597 5.319 9.242 1.00 94.00 68 ASN A C 1
ATOM 531 O O . ASN A 1 68 ? 12.388 5.362 9.005 1.00 94.00 68 ASN A O 1
ATOM 535 N N . PRO A 1 69 ? 14.080 4.867 10.414 1.00 92.75 69 PRO A N 1
ATOM 536 C CA . PRO A 1 69 ? 13.227 4.310 11.460 1.00 92.75 69 PRO A CA 1
ATOM 537 C C . PRO A 1 69 ? 12.149 5.257 11.992 1.00 92.75 69 PRO A C 1
ATOM 539 O O . PRO A 1 69 ? 11.072 4.795 12.357 1.00 92.75 69 PRO A O 1
ATOM 542 N N . GLU A 1 70 ? 12.419 6.560 12.071 1.00 95.31 70 GLU A N 1
ATOM 543 C CA . GLU A 1 70 ? 11.451 7.537 12.581 1.00 95.31 70 GLU A CA 1
ATOM 544 C C . GLU A 1 70 ? 10.283 7.694 11.607 1.00 95.31 70 GLU A C 1
ATOM 546 O O . GLU A 1 70 ? 9.124 7.561 12.001 1.00 95.31 70 GLU A O 1
ATOM 551 N N . LEU A 1 71 ? 10.588 7.862 10.316 1.00 93.69 71 LEU A N 1
ATOM 552 C CA . LEU A 1 71 ? 9.567 7.932 9.269 1.00 93.69 71 LEU A CA 1
ATOM 553 C C . LEU A 1 71 ? 8.768 6.629 9.166 1.00 93.69 71 LEU A C 1
ATOM 555 O O . LEU A 1 71 ? 7.544 6.668 9.056 1.00 93.69 71 LEU A O 1
ATOM 559 N N . SER A 1 72 ? 9.430 5.471 9.247 1.00 93.19 72 SER A N 1
ATOM 560 C CA . SER A 1 72 ? 8.748 4.174 9.182 1.00 93.19 72 SER A CA 1
ATOM 561 C C . SER A 1 72 ? 7.793 3.959 10.358 1.00 93.19 72 SER A C 1
ATOM 563 O O . SER A 1 72 ? 6.654 3.540 10.146 1.00 93.19 72 SER A O 1
ATOM 565 N N . LYS A 1 73 ? 8.207 4.308 11.584 1.00 93.88 73 LYS A N 1
ATOM 566 C CA . LYS A 1 73 ? 7.324 4.267 12.762 1.00 93.88 73 LYS A CA 1
ATOM 567 C C . LYS A 1 73 ? 6.154 5.229 12.616 1.00 93.88 73 LYS A C 1
ATOM 569 O O . LYS A 1 73 ? 5.019 4.828 12.849 1.00 93.88 73 LYS A O 1
ATOM 574 N N . ARG A 1 74 ? 6.411 6.460 12.160 1.00 95.81 74 ARG A N 1
ATOM 575 C CA . ARG A 1 74 ? 5.354 7.445 11.924 1.00 95.81 74 ARG A CA 1
ATOM 576 C C . ARG A 1 74 ? 4.326 6.944 10.907 1.00 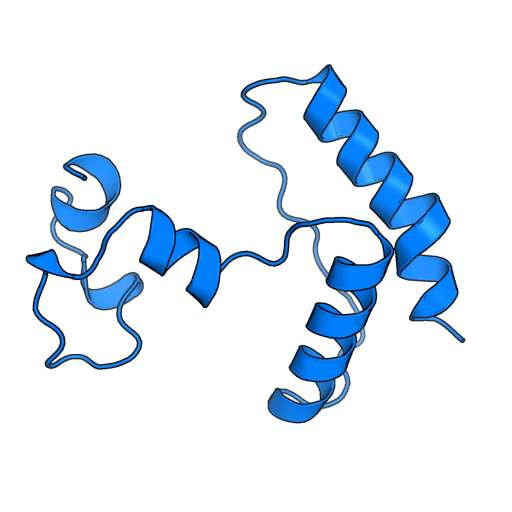95.81 74 ARG A C 1
ATOM 578 O O . ARG A 1 74 ? 3.133 7.105 11.130 1.00 95.81 74 ARG A O 1
ATOM 585 N N . SER A 1 75 ? 4.767 6.291 9.833 1.00 95.50 75 SER A N 1
ATOM 586 C CA . SER A 1 75 ? 3.874 5.666 8.848 1.00 95.50 75 SER A CA 1
ATOM 587 C C . SER A 1 75 ? 2.983 4.591 9.481 1.00 95.50 75 SER A C 1
ATOM 589 O O . SER A 1 75 ? 1.775 4.576 9.255 1.00 95.50 75 SER A O 1
ATOM 591 N N . MET A 1 76 ? 3.545 3.735 10.343 1.00 95.25 76 MET A N 1
ATOM 592 C CA . MET A 1 76 ? 2.763 2.731 11.077 1.00 95.25 76 MET A CA 1
ATOM 593 C C . MET A 1 76 ? 1.767 3.362 12.061 1.00 95.25 76 MET A C 1
ATOM 595 O O . MET A 1 76 ? 0.638 2.888 12.174 1.00 95.25 76 MET A O 1
ATOM 599 N N . GLU A 1 77 ? 2.149 4.439 12.751 1.00 96.94 77 GLU A N 1
ATOM 600 C CA . GLU A 1 77 ? 1.240 5.191 13.624 1.00 96.94 77 GLU A CA 1
ATOM 601 C C . GLU A 1 77 ? 0.071 5.798 12.843 1.00 96.94 77 GLU A C 1
ATOM 603 O O . GLU A 1 77 ? -1.068 5.714 13.300 1.00 96.94 77 GLU A O 1
ATOM 608 N N . LEU A 1 78 ? 0.332 6.394 11.675 1.00 97.94 78 LEU A N 1
ATOM 609 C CA . LEU A 1 78 ? -0.707 6.947 10.801 1.00 97.94 78 LEU A CA 1
ATOM 610 C C . LEU A 1 78 ? -1.625 5.841 10.272 1.00 97.94 78 LEU A C 1
ATOM 612 O O . LEU A 1 78 ? -2.846 5.987 10.290 1.00 97.94 78 LEU A O 1
ATOM 616 N N . MET A 1 79 ? -1.056 4.700 9.883 1.00 96.94 79 MET A N 1
ATOM 617 C CA . MET A 1 79 ? -1.836 3.538 9.468 1.00 96.94 79 MET A CA 1
ATOM 618 C C . MET A 1 79 ? -2.802 3.090 10.576 1.00 96.94 79 MET A C 1
ATOM 620 O O . MET A 1 79 ? -3.996 2.919 10.334 1.00 96.94 79 MET A O 1
ATOM 624 N N . ALA A 1 80 ? -2.305 2.952 11.808 1.00 96.62 80 ALA A N 1
ATOM 625 C CA . ALA A 1 80 ? -3.095 2.485 12.944 1.00 96.62 80 ALA A CA 1
ATOM 626 C C . ALA A 1 80 ? -4.154 3.498 13.411 1.00 96.62 80 ALA A C 1
ATOM 628 O O . ALA A 1 80 ? -5.278 3.106 13.717 1.00 96.62 80 ALA A O 1
ATOM 629 N N . ASN A 1 81 ? -3.802 4.786 13.478 1.00 97.81 81 ASN A N 1
ATOM 630 C CA . ASN A 1 81 ? -4.645 5.808 14.108 1.00 97.81 81 ASN A CA 1
ATOM 631 C C . ASN A 1 81 ? -5.508 6.600 13.119 1.00 97.81 81 ASN A C 1
ATOM 633 O O . ASN A 1 81 ? -6.499 7.199 13.530 1.00 97.81 81 ASN A O 1
ATOM 637 N N . GLU A 1 82 ? -5.153 6.625 11.833 1.00 97.88 82 GLU A N 1
ATOM 638 C CA . GLU A 1 82 ? -5.867 7.414 10.825 1.00 97.88 82 GLU A CA 1
ATOM 639 C C . GLU A 1 82 ? -6.463 6.561 9.700 1.00 97.88 82 GLU A C 1
ATOM 641 O O . GLU A 1 82 ? -7.594 6.816 9.289 1.00 97.88 82 GLU A O 1
ATOM 646 N N .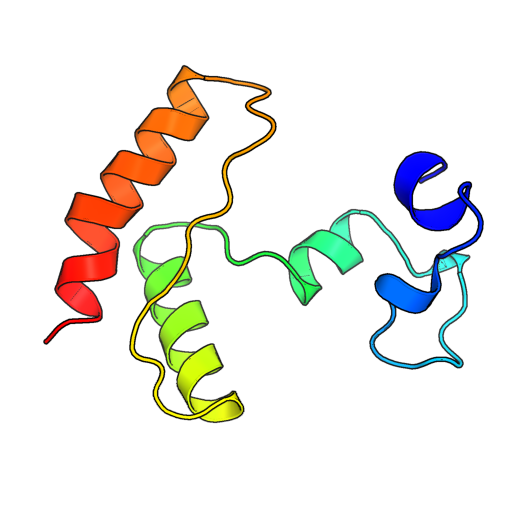 VAL A 1 83 ? -5.745 5.554 9.194 1.00 97.62 83 VAL A N 1
ATOM 647 C CA . VAL A 1 83 ? -6.210 4.745 8.050 1.00 97.62 83 VAL A CA 1
ATOM 648 C C . VAL A 1 83 ? -7.188 3.657 8.495 1.00 97.62 83 VAL A C 1
ATOM 650 O O . VAL A 1 83 ? -8.349 3.667 8.084 1.00 97.62 83 VAL A O 1
ATOM 653 N N . MET A 1 84 ? -6.765 2.745 9.376 1.00 96.19 84 MET A N 1
ATOM 654 C CA . MET A 1 84 ? -7.588 1.598 9.784 1.00 96.19 84 MET A CA 1
ATOM 655 C C . MET A 1 84 ? -8.959 1.979 10.376 1.00 96.19 84 MET A C 1
ATOM 657 O O . MET A 1 84 ? -9.939 1.324 10.021 1.00 96.19 84 MET A O 1
ATOM 661 N N . PRO A 1 85 ? -9.107 3.042 11.199 1.00 96.50 85 PRO A N 1
ATOM 662 C CA . PRO A 1 85 ? -10.422 3.454 11.702 1.00 96.50 85 PRO A CA 1
ATOM 663 C C . PRO A 1 85 ? -11.398 3.911 10.611 1.00 96.50 85 PRO A C 1
ATOM 665 O O . PRO A 1 85 ? -12.609 3.900 10.826 1.00 96.50 85 PRO A O 1
ATOM 668 N N . ARG A 1 86 ? -10.896 4.346 9.449 1.00 96.31 86 ARG A N 1
ATOM 669 C CA . ARG A 1 86 ? -11.738 4.739 8.311 1.00 96.31 86 ARG A CA 1
ATOM 670 C C . ARG A 1 86 ? -12.181 3.534 7.484 1.00 96.31 86 ARG A C 1
ATOM 672 O O . ARG A 1 86 ? -13.284 3.585 6.953 1.00 96.31 86 ARG A O 1
ATOM 679 N N . LEU A 1 87 ? -11.357 2.485 7.430 1.00 94.12 87 LEU A N 1
ATOM 680 C CA . LEU A 1 87 ? -11.613 1.244 6.689 1.00 94.12 87 LEU A CA 1
ATOM 681 C C . LEU A 1 87 ? -12.473 0.229 7.461 1.00 94.12 87 LEU A C 1
ATOM 683 O O . LEU A 1 87 ? -13.173 -0.561 6.839 1.00 94.12 87 LEU A O 1
ATOM 687 N N . ASN A 1 88 ? -12.410 0.231 8.797 1.00 88.94 88 ASN A N 1
ATOM 688 C CA . ASN A 1 88 ? -13.091 -0.739 9.671 1.00 88.94 88 ASN A CA 1
ATOM 689 C C . ASN A 1 88 ? -14.453 -0.237 10.189 1.00 88.94 88 ASN A C 1
ATOM 691 O O . ASN A 1 88 ? -14.797 -0.483 11.348 1.00 88.94 88 ASN A O 1
ATOM 695 N N . LYS A 1 89 ? -15.177 0.541 9.385 1.00 74.38 89 LYS A N 1
ATOM 696 C CA . LYS A 1 89 ? -16.497 1.058 9.771 1.00 74.38 89 LYS A CA 1
ATOM 697 C C . LYS A 1 89 ? -17.594 0.012 9.635 1.00 74.38 89 LYS A C 1
ATOM 699 O O . LYS A 1 89 ? -17.498 -0.825 8.716 1.00 74.38 89 LYS A O 1
#

Radius of gyration: 15.4 Å; Cα contacts (8 Å, |Δi|>4): 47; chains: 1; bounding box: 37×23×37 Å